Protein AF-A0A948HXB6-F1 (afdb_monomer_lite)

Secondary structure (DSSP, 8-state):
-------SSS--HHHHHHHHHHS-THHHHHHHHGGGHHHHHHHHHHHHHHHHHTTPPP---HHHHHHHHHHHHHHGGG-S-HHHHHHHHHHHHHHHHHH-

Radius of gyration: 12.85 Å; chains: 1; bounding box: 30×30×34 Å

Foldseek 3Di:
DDQDQPDLVPDDVVSLVVSLVVQPCLVVLCVVQPPCSVVVLVVLLVVLVVCVVVVHDDPDDLNSLSSNSNVVSVCLVVDPDNPVNSVSNSVSSVNNVVRD

pLDDT: mean 91.8, std 8.35, range [61.38, 98.12]

Sequence (100 aa):
MIIIVPDITALTLADVAKFTSEYNPTAEFRAKWLDSYFENAMALHADIKDTYLKGLKSHFTPLELLFGINYDYALSPYHTRPEQSLMFYRWILAEIKKLN

Structure (mmCIF, N/CA/C/O backbone):
data_AF-A0A948HXB6-F1
#
_entry.id   AF-A0A948HXB6-F1
#
loop_
_atom_site.group_PDB
_atom_site.id
_atom_site.type_symbol
_atom_site.label_atom_id
_atom_site.label_alt_id
_atom_site.label_comp_id
_atom_site.label_asym_id
_atom_site.label_entity_id
_atom_site.label_seq_id
_atom_site.pdbx_PDB_ins_code
_atom_site.Cartn_x
_atom_site.Cartn_y
_atom_site.Cartn_z
_atom_site.occupancy
_atom_site.B_iso_or_equiv
_atom_site.auth_seq_id
_atom_site.auth_comp_id
_atom_site.auth_asym_id
_atom_site.auth_atom_id
_atom_site.pdbx_PDB_model_num
ATOM 1 N N . MET A 1 1 ? 8.825 -13.846 6.758 1.00 69.06 1 MET A N 1
ATOM 2 C CA . MET A 1 1 ? 8.941 -12.476 7.300 1.00 69.06 1 MET A CA 1
ATOM 3 C C . MET A 1 1 ? 7.732 -12.249 8.183 1.00 69.06 1 MET A C 1
ATOM 5 O O . MET A 1 1 ? 6.635 -12.488 7.704 1.00 69.06 1 MET A O 1
ATOM 9 N N . ILE A 1 2 ? 7.919 -11.890 9.453 1.00 81.62 2 ILE A N 1
ATOM 10 C CA . ILE A 1 2 ? 6.804 -11.520 10.336 1.00 81.62 2 ILE A CA 1
ATOM 11 C C . ILE A 1 2 ? 6.628 -10.010 10.190 1.00 81.62 2 ILE A C 1
ATOM 13 O O . ILE A 1 2 ? 7.595 -9.281 10.394 1.00 81.62 2 ILE A O 1
ATOM 17 N N . ILE A 1 3 ? 5.438 -9.553 9.801 1.00 89.25 3 ILE A N 1
ATOM 18 C CA . ILE A 1 3 ? 5.137 -8.121 9.680 1.00 89.25 3 ILE A CA 1
ATOM 19 C C . ILE A 1 3 ? 4.359 -7.695 10.923 1.00 89.25 3 ILE A C 1
ATOM 21 O O . ILE A 1 3 ? 3.254 -8.183 11.172 1.00 89.25 3 ILE A O 1
ATOM 25 N N . ILE A 1 4 ? 4.922 -6.770 11.698 1.00 90.62 4 ILE A N 1
ATOM 26 C CA . ILE A 1 4 ? 4.258 -6.221 12.881 1.00 90.62 4 ILE A CA 1
ATOM 27 C C . ILE A 1 4 ? 3.414 -5.023 12.449 1.00 90.62 4 ILE A C 1
ATOM 29 O O . ILE A 1 4 ? 3.921 -3.939 12.172 1.00 90.62 4 ILE A O 1
ATOM 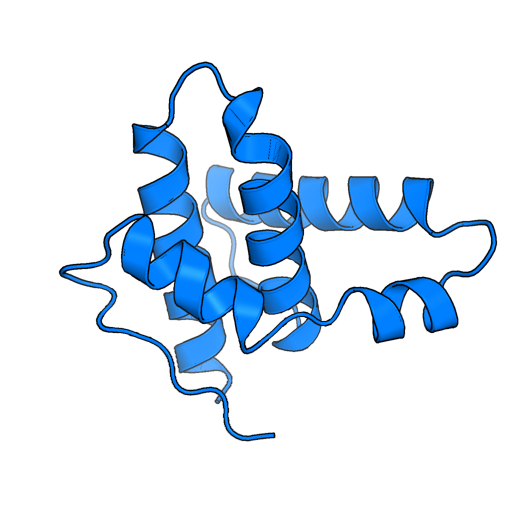33 N N . VAL A 1 5 ? 2.102 -5.234 12.375 1.00 91.94 5 VAL A N 1
ATOM 34 C CA . VAL A 1 5 ? 1.138 -4.198 11.988 1.00 91.94 5 VAL A CA 1
ATOM 35 C C . VAL A 1 5 ? 0.846 -3.286 13.193 1.00 91.94 5 VAL A C 1
ATOM 37 O O . VAL A 1 5 ? 0.525 -3.813 14.263 1.00 91.94 5 VAL A O 1
ATOM 40 N N . PRO A 1 6 ? 0.931 -1.945 13.059 1.00 90.69 6 PRO A N 1
ATOM 41 C CA . PRO A 1 6 ? 0.611 -1.016 14.144 1.00 90.69 6 PRO A CA 1
ATOM 42 C C . PRO A 1 6 ? -0.881 -1.058 14.508 1.00 90.69 6 PRO A C 1
ATOM 44 O O . PRO A 1 6 ? -1.699 -1.645 13.796 1.00 90.69 6 PRO A O 1
ATOM 47 N N . ASP A 1 7 ? -1.260 -0.413 15.615 1.00 90.69 7 ASP A N 1
ATOM 48 C CA . ASP A 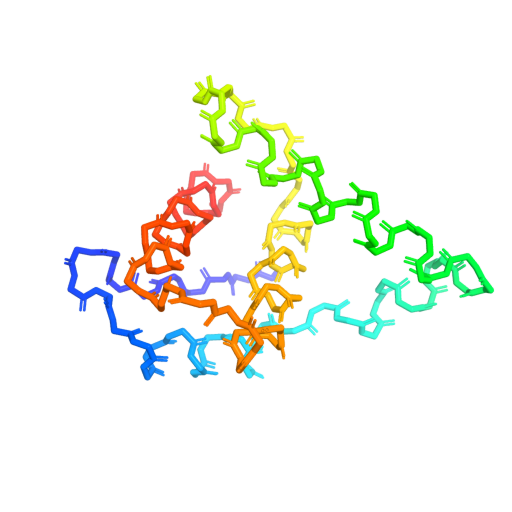1 7 ? -2.672 -0.299 15.983 1.00 90.69 7 ASP A CA 1
ATOM 49 C C . ASP A 1 7 ? -3.443 0.521 14.937 1.00 90.69 7 ASP A C 1
ATOM 51 O O . ASP A 1 7 ? -3.322 1.741 14.820 1.00 90.69 7 ASP A O 1
ATOM 55 N N . ILE A 1 8 ? -4.278 -0.184 14.178 1.00 92.12 8 ILE A N 1
ATOM 56 C CA . ILE A 1 8 ? -5.055 0.368 13.073 1.00 92.12 8 ILE A CA 1
ATOM 57 C C . ILE A 1 8 ? -6.157 1.304 13.585 1.00 92.12 8 ILE A C 1
ATOM 59 O O . ILE A 1 8 ? -6.621 2.140 12.817 1.00 92.12 8 ILE A O 1
ATOM 63 N N . THR A 1 9 ? -6.595 1.207 14.848 1.00 89.94 9 THR A N 1
ATOM 64 C CA . THR A 1 9 ? -7.684 2.035 15.403 1.00 89.94 9 THR A CA 1
ATOM 65 C C . THR A 1 9 ? -7.223 3.445 15.774 1.00 89.94 9 THR A C 1
ATOM 67 O O . THR A 1 9 ? -7.955 4.410 15.540 1.00 89.94 9 THR A O 1
ATOM 70 N N . ALA A 1 10 ? -5.975 3.591 16.214 1.00 90.31 10 ALA A N 1
ATOM 71 C CA . ALA A 1 10 ? -5.352 4.865 16.567 1.00 90.31 10 ALA A CA 1
ATOM 72 C C . ALA A 1 10 ? -4.278 5.321 15.557 1.00 90.31 10 ALA A C 1
ATOM 74 O O . ALA A 1 10 ? -3.510 6.227 15.857 1.00 90.31 10 ALA A O 1
ATOM 75 N N . LEU A 1 11 ? -4.246 4.728 14.354 1.00 93.44 11 LEU A N 1
ATOM 76 C CA . LEU A 1 11 ? -3.205 4.964 13.346 1.00 93.44 11 LEU A CA 1
ATOM 77 C C . LEU A 1 11 ? -2.997 6.450 13.014 1.00 93.44 11 LEU A C 1
ATOM 79 O O . LEU A 1 11 ? -3.923 7.124 12.540 1.00 93.44 11 LEU A O 1
ATOM 83 N N . THR A 1 12 ? -1.757 6.910 13.170 1.00 92.38 12 THR A N 1
ATOM 84 C CA . THR A 1 12 ? -1.290 8.247 12.789 1.00 92.38 12 THR A CA 1
ATOM 85 C C . THR A 1 12 ? -0.390 8.207 11.549 1.00 92.38 12 THR A C 1
ATOM 87 O O . THR A 1 12 ? 0.101 7.154 11.143 1.00 92.38 12 THR A O 1
ATOM 90 N N . LEU A 1 13 ? -0.115 9.370 10.945 1.00 89.81 13 LEU A N 1
ATOM 91 C CA . LEU A 1 13 ? 0.865 9.462 9.853 1.00 89.81 13 LEU A CA 1
ATOM 92 C C . LEU A 1 13 ? 2.292 9.141 10.317 1.00 89.81 13 LEU A C 1
ATOM 94 O O . LEU A 1 13 ? 3.072 8.622 9.526 1.00 89.81 13 LEU A O 1
ATOM 98 N N . ALA A 1 14 ? 2.629 9.402 11.584 1.00 91.25 14 ALA A N 1
ATOM 99 C CA . ALA A 1 14 ? 3.930 9.038 12.141 1.00 91.25 14 ALA A CA 1
ATOM 100 C C . ALA A 1 14 ? 4.098 7.512 12.222 1.00 91.25 14 ALA A C 1
ATOM 102 O O . ALA A 1 14 ? 5.166 6.994 11.893 1.00 91.25 14 ALA A O 1
ATOM 103 N N . ASP A 1 15 ? 3.031 6.787 12.575 1.00 94.25 15 ASP A N 1
ATOM 104 C CA . ASP A 1 15 ? 3.031 5.320 12.560 1.00 94.25 15 ASP A CA 1
ATOM 105 C C . ASP A 1 15 ? 3.227 4.784 11.141 1.00 94.25 15 ASP A C 1
ATOM 107 O O . ASP A 1 15 ? 4.022 3.871 10.930 1.00 94.25 15 ASP A O 1
ATOM 111 N N . VAL A 1 16 ? 2.555 5.384 10.152 1.00 93.88 16 VAL A N 1
ATOM 112 C CA . VAL A 1 16 ? 2.702 5.017 8.733 1.00 93.88 16 VAL A CA 1
ATOM 113 C C . VAL A 1 16 ? 4.109 5.322 8.218 1.00 93.88 16 VAL A C 1
ATOM 115 O O . VAL A 1 16 ? 4.699 4.495 7.525 1.00 93.88 16 VAL A O 1
ATOM 118 N N . ALA A 1 17 ? 4.682 6.468 8.588 1.00 92.94 17 ALA A N 1
ATOM 119 C CA . ALA A 1 17 ? 6.051 6.835 8.233 1.00 92.94 17 ALA A CA 1
ATOM 120 C C . ALA A 1 17 ? 7.058 5.817 8.782 1.00 92.94 17 ALA A C 1
ATOM 122 O O . ALA A 1 17 ? 7.927 5.331 8.059 1.00 92.94 17 ALA A O 1
ATOM 123 N N . LYS A 1 18 ? 6.907 5.443 10.058 1.00 95.19 18 LYS A N 1
ATOM 124 C CA . LYS A 1 18 ? 7.744 4.421 10.685 1.00 95.19 18 LYS A CA 1
ATOM 125 C C . LYS A 1 18 ? 7.562 3.068 9.996 1.00 95.19 18 LYS A C 1
ATOM 127 O O . LYS A 1 18 ? 8.546 2.434 9.627 1.00 95.19 18 LYS A O 1
ATOM 132 N N . PHE A 1 19 ? 6.320 2.651 9.778 1.00 95.44 19 PHE A N 1
ATOM 133 C CA . PHE A 1 19 ? 5.999 1.364 9.167 1.00 95.44 19 PHE A CA 1
ATOM 134 C C . PHE A 1 19 ? 6.562 1.234 7.746 1.00 95.44 19 PHE A C 1
ATOM 136 O O . PHE A 1 19 ? 7.186 0.227 7.424 1.00 95.44 19 PHE A O 1
ATOM 143 N N . THR A 1 20 ? 6.403 2.263 6.909 1.00 94.62 20 THR A N 1
ATOM 144 C CA . THR A 1 20 ? 6.954 2.281 5.543 1.00 94.62 20 THR A CA 1
ATOM 145 C C . THR A 1 20 ? 8.482 2.299 5.541 1.00 94.62 20 THR A C 1
ATOM 147 O O . THR A 1 20 ? 9.093 1.676 4.683 1.00 94.62 20 THR A O 1
ATOM 150 N N . SER A 1 21 ? 9.127 2.919 6.535 1.00 93.56 21 SER A N 1
ATOM 151 C CA . SER A 1 21 ? 10.587 2.833 6.685 1.00 93.56 21 SER A CA 1
ATOM 152 C C . SER A 1 21 ? 11.089 1.431 7.067 1.00 93.56 21 SER A C 1
ATOM 154 O O . SER A 1 21 ? 12.173 1.039 6.644 1.00 93.56 21 SER A O 1
ATOM 156 N N . GLU A 1 22 ? 10.304 0.673 7.840 1.00 95.38 22 GLU A N 1
ATOM 157 C CA . GLU A 1 22 ? 10.668 -0.660 8.342 1.00 95.38 22 GLU A CA 1
ATOM 158 C C . GLU A 1 22 ? 10.374 -1.767 7.316 1.00 95.38 22 GLU A C 1
ATOM 160 O O . GLU A 1 22 ? 11.165 -2.694 7.156 1.00 95.38 22 GLU A O 1
ATOM 165 N N . TYR A 1 23 ? 9.262 -1.647 6.586 1.00 95.06 23 TYR A N 1
ATOM 166 C CA . TYR A 1 23 ? 8.783 -2.646 5.629 1.00 95.06 23 TYR A CA 1
ATOM 167 C C . TYR A 1 23 ? 8.659 -2.045 4.227 1.00 95.06 23 TYR A C 1
ATOM 169 O O . TYR A 1 23 ? 7.555 -1.783 3.746 1.00 95.06 23 TYR A O 1
ATOM 177 N N . ASN A 1 24 ? 9.794 -1.831 3.558 1.00 93.69 24 ASN A N 1
ATOM 178 C CA . ASN A 1 24 ? 9.838 -1.257 2.213 1.00 93.69 24 ASN A CA 1
ATOM 179 C C . ASN A 1 24 ? 10.275 -2.288 1.156 1.00 93.69 24 ASN A C 1
ATOM 181 O O . ASN A 1 24 ? 11.473 -2.537 1.032 1.00 93.69 24 ASN A O 1
ATOM 185 N N . PRO A 1 25 ? 9.349 -2.831 0.339 1.00 94.81 25 PRO A N 1
ATOM 186 C CA . PRO A 1 25 ? 9.678 -3.836 -0.671 1.00 94.81 25 PRO A CA 1
ATOM 187 C C . PRO A 1 25 ? 10.147 -3.231 -2.014 1.00 94.81 25 PRO A C 1
ATOM 189 O O . PRO A 1 25 ? 10.161 -3.902 -3.047 1.00 94.81 25 PRO A O 1
ATOM 192 N N . THR A 1 26 ? 10.456 -1.928 -2.067 1.00 92.44 26 THR A N 1
ATOM 193 C CA . THR A 1 26 ? 10.753 -1.234 -3.334 1.00 92.44 26 THR A CA 1
ATOM 194 C C . THR A 1 26 ? 11.937 -1.854 -4.075 1.00 92.44 26 THR A C 1
ATOM 196 O O . THR A 1 26 ? 11.911 -1.921 -5.305 1.00 92.44 26 THR A O 1
ATOM 199 N N . ALA A 1 27 ? 12.969 -2.308 -3.361 1.00 93.81 27 ALA A N 1
ATOM 200 C CA . ALA A 1 27 ? 14.150 -2.906 -3.979 1.00 93.81 27 ALA A CA 1
ATOM 201 C C . ALA A 1 27 ? 13.810 -4.233 -4.676 1.00 93.81 27 ALA A C 1
ATOM 203 O O . ALA A 1 27 ? 14.232 -4.463 -5.809 1.00 93.81 27 ALA A O 1
ATOM 204 N N . GLU A 1 28 ? 12.986 -5.062 -4.040 1.00 95.19 28 GLU A N 1
ATOM 205 C CA . GLU A 1 28 ? 12.507 -6.339 -4.558 1.00 95.19 28 GLU A CA 1
ATOM 206 C C . GLU A 1 28 ? 11.672 -6.139 -5.823 1.00 95.19 28 GLU A C 1
ATOM 208 O O . GLU A 1 28 ? 11.883 -6.823 -6.825 1.00 95.19 28 GLU A O 1
ATOM 213 N N . PHE A 1 29 ? 10.765 -5.159 -5.819 1.00 96.12 29 PHE A N 1
ATOM 214 C CA . PHE A 1 29 ? 9.955 -4.841 -6.995 1.00 96.12 29 PHE A CA 1
ATOM 215 C C . PHE A 1 29 ? 10.776 -4.219 -8.131 1.00 96.12 29 PHE A C 1
ATOM 217 O O . PHE A 1 29 ? 10.551 -4.558 -9.293 1.00 96.12 29 PHE A O 1
ATOM 224 N N . ARG A 1 30 ? 11.770 -3.372 -7.827 1.00 94.38 30 ARG A N 1
ATOM 225 C CA . ARG A 1 30 ? 12.717 -2.861 -8.838 1.00 94.38 30 ARG A CA 1
ATOM 226 C C . ARG A 1 30 ? 13.517 -3.988 -9.482 1.00 94.38 30 ARG A C 1
ATOM 228 O O . ARG A 1 30 ? 13.625 -4.023 -10.702 1.00 94.38 30 ARG A O 1
ATOM 23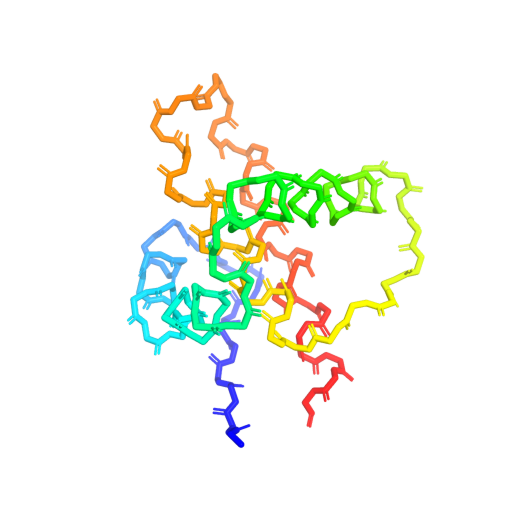5 N N . ALA A 1 31 ? 14.025 -4.926 -8.686 1.00 96.31 31 ALA A N 1
ATOM 236 C CA . ALA A 1 31 ? 14.751 -6.085 -9.197 1.00 96.31 31 ALA A CA 1
ATOM 237 C C . ALA A 1 31 ? 13.851 -7.020 -10.024 1.00 96.31 31 ALA A C 1
ATOM 239 O O . ALA A 1 31 ? 14.296 -7.566 -11.029 1.00 96.31 31 ALA A O 1
ATOM 240 N N . LYS A 1 32 ? 12.582 -7.185 -9.626 1.00 96.19 32 LYS A N 1
ATOM 241 C CA . LYS A 1 32 ? 11.600 -8.025 -10.331 1.00 96.19 32 LYS A CA 1
ATOM 242 C C . LYS A 1 32 ? 11.179 -7.444 -11.681 1.00 96.19 32 LYS A C 1
ATOM 244 O O . LYS A 1 32 ? 11.017 -8.197 -12.636 1.00 96.19 32 LYS A O 1
ATOM 249 N N . TRP A 1 33 ? 10.925 -6.140 -11.744 1.00 96.94 33 TRP A N 1
ATOM 250 C CA . TRP A 1 33 ? 10.313 -5.505 -12.915 1.00 96.94 33 TRP A CA 1
ATOM 251 C C . TRP A 1 33 ? 11.303 -4.826 -13.860 1.00 96.94 33 TRP A C 1
ATOM 253 O O . TRP A 1 33 ? 10.928 -4.570 -15.001 1.00 96.94 33 TRP A O 1
ATOM 263 N N . LEU A 1 34 ? 12.540 -4.575 -13.416 1.00 95.56 34 LEU A N 1
ATOM 264 C CA . LEU A 1 34 ? 13.614 -3.989 -14.224 1.00 95.56 34 LEU A CA 1
ATOM 265 C C . LEU A 1 34 ? 13.127 -2.735 -14.975 1.00 95.56 34 LEU A C 1
ATOM 267 O O . LEU A 1 34 ? 12.618 -1.801 -14.351 1.00 95.56 34 LEU A O 1
ATOM 271 N N . ASP A 1 35 ? 13.237 -2.725 -16.302 1.00 96.44 35 ASP A N 1
ATOM 272 C CA . ASP A 1 35 ? 12.888 -1.587 -17.156 1.00 96.44 35 ASP A CA 1
ATOM 273 C C . ASP A 1 35 ? 11.387 -1.247 -17.121 1.00 96.44 35 ASP A C 1
ATOM 275 O O . ASP A 1 35 ? 11.007 -0.092 -17.301 1.00 96.44 35 ASP A O 1
ATOM 279 N N . SER A 1 36 ? 10.527 -2.218 -16.799 1.00 97.00 36 SER A N 1
ATOM 280 C CA . SER A 1 36 ? 9.076 -2.024 -16.664 1.00 97.00 36 SER A CA 1
ATOM 281 C C . SER A 1 36 ? 8.651 -1.603 -15.252 1.00 97.00 36 SER A C 1
ATOM 283 O O . SER A 1 36 ? 7.460 -1.618 -14.937 1.00 97.00 36 SER A O 1
ATOM 285 N N . TYR A 1 37 ? 9.592 -1.241 -14.369 1.00 95.38 37 TYR A N 1
ATOM 286 C CA . TYR A 1 37 ? 9.284 -0.890 -12.978 1.00 95.38 37 TYR A CA 1
ATOM 287 C C . TYR A 1 37 ? 8.227 0.209 -12.863 1.00 95.38 37 TYR A C 1
ATOM 289 O O . TYR A 1 37 ? 7.295 0.061 -12.081 1.00 95.38 37 TYR A O 1
ATOM 297 N N . PHE A 1 38 ? 8.352 1.294 -13.630 1.00 93.75 38 PHE A N 1
ATOM 298 C CA . PHE A 1 38 ? 7.444 2.437 -13.514 1.00 93.75 38 PHE A CA 1
ATOM 299 C C . PHE A 1 38 ? 6.006 2.082 -13.918 1.00 93.75 38 PHE A C 1
ATOM 301 O O . PHE A 1 38 ? 5.069 2.365 -13.172 1.00 93.75 38 PHE A O 1
ATOM 308 N N . GLU A 1 39 ? 5.840 1.409 -15.058 1.00 97.00 39 GLU A N 1
ATOM 309 C CA . GLU A 1 39 ? 4.532 0.984 -15.566 1.00 97.00 39 GLU A CA 1
ATOM 310 C C . GLU A 1 39 ? 3.860 -0.004 -14.606 1.00 97.00 39 GLU A C 1
ATOM 312 O O . GLU A 1 39 ? 2.701 0.180 -14.234 1.00 97.00 39 GLU A O 1
ATOM 317 N N . ASN A 1 40 ? 4.610 -1.000 -14.125 1.00 97.75 40 ASN A N 1
ATOM 318 C CA . ASN A 1 40 ? 4.093 -1.999 -13.193 1.00 97.75 40 ASN A CA 1
ATOM 319 C C . ASN A 1 40 ? 3.790 -1.410 -11.807 1.00 97.75 40 ASN A C 1
ATOM 321 O O . ASN A 1 40 ? 2.797 -1.789 -11.189 1.00 97.75 40 ASN A O 1
ATOM 325 N N . ALA A 1 41 ? 4.604 -0.465 -11.327 1.00 96.50 41 ALA A N 1
ATOM 326 C CA . ALA A 1 41 ? 4.372 0.248 -10.074 1.00 96.50 41 ALA A CA 1
ATOM 327 C C . ALA A 1 41 ? 3.059 1.034 -10.110 1.00 96.50 41 ALA A C 1
ATOM 329 O O . ALA A 1 41 ? 2.244 0.913 -9.195 1.00 96.50 41 ALA A O 1
ATOM 330 N N . MET A 1 42 ? 2.841 1.803 -11.181 1.00 95.56 42 MET A N 1
ATOM 331 C CA . MET A 1 42 ? 1.601 2.548 -11.377 1.00 95.56 42 MET A CA 1
ATOM 332 C C . MET A 1 42 ? 0.395 1.622 -11.513 1.00 95.56 42 MET A C 1
ATOM 334 O O . MET A 1 42 ? -0.633 1.879 -10.894 1.00 95.56 42 MET A O 1
ATOM 338 N N . ALA A 1 43 ? 0.516 0.551 -12.302 1.00 97.62 43 ALA A N 1
ATOM 339 C CA . ALA A 1 43 ? -0.568 -0.403 -12.502 1.00 97.62 43 ALA A CA 1
ATOM 340 C C . ALA A 1 43 ? -0.960 -1.093 -11.189 1.00 97.62 43 ALA A C 1
ATOM 342 O O . ALA A 1 43 ? -2.143 -1.131 -10.853 1.00 97.62 43 ALA A O 1
ATOM 343 N N . LEU A 1 44 ? 0.023 -1.566 -10.412 1.00 98.00 44 LEU A N 1
ATOM 344 C CA . LEU A 1 44 ? -0.232 -2.203 -9.122 1.00 98.00 44 LEU A CA 1
ATOM 345 C C . LEU A 1 44 ? -0.854 -1.220 -8.125 1.00 98.00 44 LEU A C 1
ATOM 347 O O . LEU A 1 44 ? -1.839 -1.549 -7.471 1.00 98.00 44 LEU A O 1
ATOM 351 N N . HIS A 1 45 ? -0.306 -0.007 -8.005 1.00 96.50 45 HIS A N 1
ATOM 352 C CA . HIS A 1 45 ? -0.867 1.002 -7.104 1.00 96.50 45 HIS A CA 1
ATOM 353 C C . HIS A 1 45 ? -2.304 1.365 -7.491 1.00 96.50 45 HIS A C 1
ATOM 355 O O . HIS A 1 45 ? -3.171 1.383 -6.618 1.00 96.50 45 HIS A O 1
ATOM 361 N N . ALA A 1 46 ? -2.577 1.567 -8.784 1.00 95.75 46 ALA A N 1
ATOM 362 C CA . ALA A 1 46 ? -3.913 1.865 -9.287 1.00 95.75 46 ALA A CA 1
ATOM 363 C C . ALA A 1 46 ? -4.915 0.739 -8.990 1.00 95.75 46 ALA A C 1
ATOM 365 O O . ALA A 1 46 ? -6.018 1.025 -8.527 1.00 95.75 46 ALA A O 1
ATOM 366 N N . ASP A 1 47 ? -4.530 -0.522 -9.192 1.00 98.12 47 ASP A N 1
ATOM 367 C CA . ASP A 1 47 ? -5.383 -1.685 -8.921 1.00 98.12 47 ASP A CA 1
ATOM 368 C C . ASP A 1 47 ? -5.693 -1.843 -7.421 1.00 98.12 47 ASP A C 1
ATOM 370 O O . ASP A 1 47 ? -6.849 -2.013 -7.017 1.00 98.12 47 ASP A O 1
ATOM 374 N N . ILE A 1 48 ? -4.686 -1.667 -6.557 1.00 97.75 48 ILE A N 1
ATOM 375 C CA . ILE A 1 48 ? -4.882 -1.653 -5.098 1.00 97.75 48 ILE A CA 1
ATOM 376 C C . ILE A 1 48 ? -5.857 -0.536 -4.705 1.00 97.75 48 ILE A C 1
ATOM 378 O O . ILE A 1 48 ? -6.778 -0.753 -3.907 1.00 97.75 48 ILE A O 1
ATOM 382 N N . LYS A 1 49 ? -5.681 0.664 -5.272 1.00 95.12 49 LYS A N 1
ATOM 383 C CA . LYS A 1 49 ? -6.536 1.814 -4.970 1.00 95.12 49 LYS A CA 1
ATOM 384 C C . LYS A 1 49 ? -7.972 1.593 -5.438 1.00 95.12 49 LYS A C 1
ATOM 386 O O . LYS A 1 49 ? -8.902 1.917 -4.699 1.00 95.12 49 LYS A O 1
ATOM 391 N N . ASP A 1 50 ? -8.155 1.053 -6.636 1.00 96.81 50 ASP A N 1
ATOM 392 C CA . ASP A 1 50 ? -9.464 0.761 -7.217 1.00 96.81 50 ASP A CA 1
ATOM 393 C C . ASP A 1 50 ? -10.195 -0.335 -6.428 1.00 96.81 50 ASP A C 1
ATOM 395 O O . ASP A 1 50 ? -11.363 -0.165 -6.076 1.00 96.81 50 ASP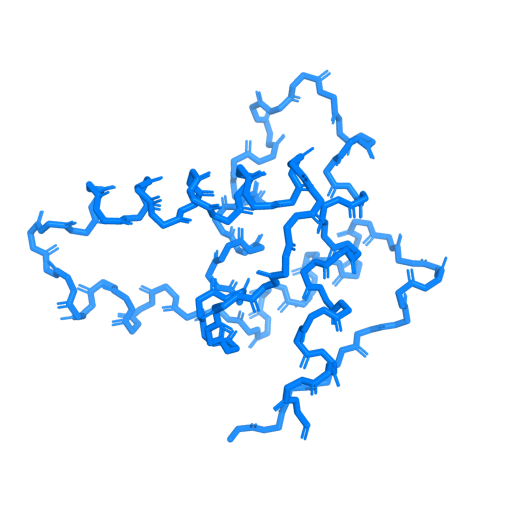 A O 1
ATOM 399 N N . THR A 1 51 ? -9.482 -1.395 -6.033 1.00 97.88 51 THR A N 1
ATOM 400 C CA . THR A 1 51 ? -9.995 -2.454 -5.149 1.00 97.88 51 THR A CA 1
ATOM 401 C C . THR A 1 51 ? -10.520 -1.872 -3.835 1.00 97.88 51 THR A C 1
ATOM 403 O O . THR A 1 51 ? -11.647 -2.178 -3.434 1.00 97.88 51 THR A O 1
ATOM 406 N N . TYR A 1 52 ? -9.749 -0.986 -3.191 1.00 96.44 52 TYR A N 1
ATOM 407 C CA . TYR A 1 52 ? -10.182 -0.278 -1.983 1.00 96.44 52 TYR A CA 1
ATOM 408 C C . TYR A 1 52 ? -11.425 0.586 -2.232 1.00 96.44 52 TYR A C 1
ATOM 410 O O . TYR A 1 52 ? -12.408 0.484 -1.498 1.00 96.44 52 TYR A O 1
ATOM 418 N N . LEU A 1 53 ? -11.401 1.430 -3.269 1.00 94.75 53 LEU A N 1
ATOM 419 C CA . LEU A 1 53 ? -12.482 2.376 -3.561 1.00 94.75 53 LEU A CA 1
ATOM 420 C C . LEU A 1 53 ? -13.800 1.679 -3.916 1.00 94.75 53 LEU A C 1
ATOM 422 O O . LEU A 1 53 ? -14.868 2.183 -3.572 1.00 94.75 53 LEU A O 1
ATOM 426 N N . LYS A 1 54 ? -13.732 0.520 -4.573 1.00 96.94 54 LYS A N 1
ATOM 427 C CA . LYS A 1 54 ? -14.898 -0.299 -4.928 1.00 96.94 54 LYS A CA 1
ATOM 428 C C . LYS A 1 54 ? -15.343 -1.242 -3.805 1.00 96.94 54 LYS A C 1
ATOM 430 O O . LYS A 1 54 ? -16.346 -1.932 -3.971 1.00 96.94 54 LYS A O 1
ATOM 435 N N . GLY A 1 55 ? -14.623 -1.291 -2.681 1.00 95.25 55 GLY A N 1
ATOM 436 C CA . GLY A 1 55 ? -14.929 -2.192 -1.566 1.00 95.25 55 GLY A CA 1
ATOM 437 C C . GLY A 1 55 ? -14.819 -3.673 -1.939 1.00 95.25 55 GLY A C 1
ATOM 438 O O . GLY A 1 55 ? -15.558 -4.502 -1.407 1.00 95.25 55 GLY A O 1
ATOM 439 N N . LEU A 1 56 ? -13.938 -4.008 -2.884 1.00 95.38 56 LEU A N 1
ATOM 440 C CA . LEU A 1 56 ? -13.748 -5.376 -3.353 1.00 95.38 56 LEU A CA 1
ATOM 441 C C . LEU A 1 56 ? -12.912 -6.189 -2.359 1.00 95.38 56 LEU A C 1
ATOM 443 O O . LEU A 1 56 ? -12.159 -5.656 -1.541 1.00 95.38 56 LEU A O 1
ATOM 447 N N . LYS A 1 57 ? -13.031 -7.517 -2.444 1.00 93.06 57 LYS A N 1
ATOM 448 C CA . LYS A 1 57 ? -12.181 -8.422 -1.670 1.00 93.06 57 LYS A CA 1
ATOM 449 C C . LYS A 1 57 ? -10.733 -8.291 -2.153 1.00 93.06 57 LYS A C 1
ATOM 451 O O . LYS A 1 57 ? -10.475 -8.420 -3.348 1.00 93.06 57 LYS A O 1
ATOM 456 N N . SER A 1 58 ? -9.804 -8.091 -1.217 1.00 95.81 58 SER A N 1
ATOM 457 C CA . SER A 1 58 ? -8.374 -8.073 -1.524 1.00 95.81 58 SER A CA 1
ATOM 458 C C . SER A 1 58 ? -7.925 -9.416 -2.103 1.00 95.81 58 SER A C 1
ATOM 460 O O . SER A 1 58 ? -8.275 -10.479 -1.582 1.00 95.81 58 SER A O 1
ATOM 462 N N . HIS A 1 59 ? -7.146 -9.348 -3.178 1.00 96.12 59 HIS A N 1
ATOM 463 C CA . HIS A 1 59 ? -6.502 -10.488 -3.830 1.00 96.12 59 HIS A CA 1
ATOM 464 C C . HIS A 1 59 ? -4.969 -10.345 -3.859 1.00 96.12 59 HIS A C 1
ATOM 466 O O . HIS A 1 59 ? -4.283 -11.166 -4.463 1.00 96.12 59 HIS A O 1
ATOM 472 N N . PHE A 1 60 ? -4.444 -9.311 -3.198 1.00 97.62 60 PHE A N 1
ATOM 473 C CA . PHE A 1 60 ? -3.029 -8.965 -3.185 1.00 97.62 60 PHE A CA 1
ATOM 474 C C . PHE A 1 60 ? -2.254 -9.774 -2.148 1.00 97.62 60 PHE A C 1
ATOM 476 O O . PHE A 1 60 ? -2.757 -10.118 -1.076 1.00 97.62 60 PHE A O 1
ATOM 483 N N . THR A 1 61 ? -0.987 -10.025 -2.447 1.00 96.50 61 THR A N 1
ATOM 484 C CA . THR A 1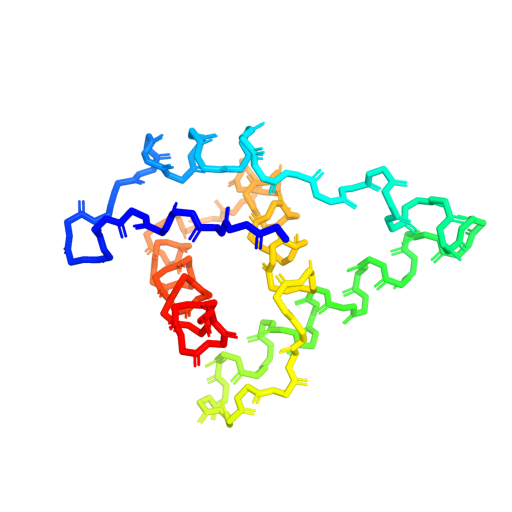 61 ? -0.030 -10.592 -1.495 1.00 96.50 61 THR A CA 1
ATOM 485 C C . THR A 1 61 ? 0.386 -9.558 -0.437 1.00 96.50 61 THR A C 1
ATOM 487 O O . THR A 1 61 ? 0.293 -8.350 -0.676 1.00 96.50 61 THR A O 1
ATOM 490 N N . PRO A 1 62 ? 0.936 -9.986 0.719 1.00 95.50 62 PRO A N 1
ATOM 491 C CA . PRO A 1 62 ? 1.474 -9.051 1.708 1.00 95.50 62 PRO A CA 1
ATOM 492 C C . PRO A 1 62 ? 2.534 -8.100 1.136 1.00 95.50 62 PRO A C 1
ATOM 494 O O . PRO A 1 62 ? 2.551 -6.928 1.494 1.00 95.50 62 PRO A O 1
ATOM 497 N N . LEU A 1 63 ? 3.389 -8.569 0.218 1.00 95.69 63 LEU A N 1
ATOM 498 C CA . LEU A 1 63 ? 4.411 -7.728 -0.418 1.00 95.69 63 LEU A CA 1
ATOM 499 C C . LEU A 1 63 ? 3.803 -6.659 -1.332 1.00 95.69 63 LEU A C 1
ATOM 501 O O . LEU A 1 63 ? 4.275 -5.527 -1.332 1.00 95.69 63 LEU A O 1
ATOM 505 N N . GLU A 1 64 ? 2.755 -6.989 -2.084 1.00 97.44 64 GLU A N 1
ATOM 506 C CA . GLU A 1 64 ? 2.043 -6.025 -2.933 1.00 97.44 64 GLU A CA 1
ATOM 507 C C . GLU A 1 64 ? 1.302 -4.978 -2.096 1.00 97.44 64 GLU A C 1
ATOM 509 O O . GLU A 1 64 ? 1.331 -3.792 -2.415 1.00 97.44 64 GLU A O 1
ATOM 514 N N . LEU A 1 65 ? 0.715 -5.386 -0.970 1.00 97.62 65 LEU A N 1
ATOM 515 C CA . LEU A 1 65 ? 0.094 -4.469 -0.013 1.00 97.62 65 LEU A CA 1
ATOM 516 C C . LEU A 1 65 ? 1.126 -3.542 0.650 1.00 97.62 65 LEU A C 1
ATOM 518 O O . LEU A 1 65 ? 0.901 -2.334 0.736 1.00 97.62 65 LEU A O 1
ATOM 522 N N . LEU A 1 66 ? 2.280 -4.083 1.061 1.00 97.25 66 LEU A N 1
ATOM 523 C CA . LEU A 1 66 ? 3.411 -3.291 1.552 1.00 97.25 66 LEU A CA 1
ATOM 524 C C . LEU A 1 66 ? 3.907 -2.306 0.489 1.00 97.25 66 LEU A C 1
ATOM 526 O O . LEU A 1 66 ? 4.195 -1.152 0.804 1.00 97.25 66 LEU A O 1
ATOM 530 N N . PHE A 1 67 ? 3.976 -2.730 -0.772 1.00 97.19 67 PHE A N 1
ATOM 531 C CA . PHE A 1 67 ? 4.319 -1.842 -1.875 1.00 97.19 67 PHE A CA 1
ATOM 532 C C . PHE A 1 67 ? 3.296 -0.710 -2.009 1.00 97.19 67 PHE A C 1
ATOM 534 O O . PHE A 1 67 ? 3.687 0.453 -2.055 1.00 97.19 67 PHE A O 1
ATOM 541 N N . GLY A 1 68 ? 1.999 -1.032 -1.995 1.00 96.12 68 GLY A N 1
ATOM 542 C CA . GLY A 1 68 ? 0.916 -0.059 -2.126 1.00 96.12 68 GLY A CA 1
ATOM 543 C C . GLY A 1 68 ? 0.985 1.065 -1.091 1.00 96.12 68 GLY A C 1
ATOM 544 O O . GLY A 1 68 ? 0.912 2.233 -1.466 1.00 96.12 68 GLY A O 1
ATOM 545 N N . ILE A 1 69 ? 1.191 0.739 0.192 1.00 95.75 69 ILE A N 1
ATOM 546 C CA . ILE A 1 69 ? 1.311 1.760 1.248 1.00 95.75 69 ILE A CA 1
ATOM 547 C C . ILE A 1 69 ? 2.603 2.578 1.130 1.00 95.75 69 ILE A C 1
ATOM 549 O O . ILE A 1 69 ? 2.563 3.786 1.337 1.00 95.75 69 ILE A O 1
ATOM 553 N N . ASN A 1 70 ? 3.731 1.964 0.755 1.00 95.69 70 ASN A N 1
ATOM 554 C CA . ASN A 1 70 ? 4.991 2.686 0.542 1.00 95.69 70 ASN A CA 1
ATOM 555 C C . ASN A 1 70 ? 4.893 3.666 -0.630 1.00 95.69 70 ASN A C 1
ATOM 557 O O . ASN A 1 70 ? 5.321 4.815 -0.520 1.00 95.69 70 ASN A O 1
ATOM 561 N N . TYR A 1 71 ? 4.324 3.208 -1.744 1.00 94.56 71 TYR A N 1
ATOM 562 C CA . TYR A 1 71 ? 4.188 3.999 -2.959 1.00 94.56 71 TYR A CA 1
ATOM 563 C C . TYR A 1 71 ? 3.224 5.172 -2.749 1.00 94.56 71 TYR A C 1
ATOM 565 O O . TYR A 1 71 ? 3.578 6.314 -3.027 1.00 94.56 71 TYR A O 1
ATOM 573 N N . ASP A 1 72 ? 2.047 4.916 -2.172 1.00 93.94 72 ASP A N 1
ATOM 574 C CA . ASP A 1 72 ? 1.059 5.960 -1.874 1.00 93.94 72 ASP A CA 1
ATOM 575 C C . ASP A 1 72 ? 1.591 6.982 -0.857 1.00 93.94 72 ASP A C 1
ATOM 577 O O . ASP A 1 72 ? 1.456 8.190 -1.054 1.00 93.94 72 ASP A O 1
ATOM 581 N N . TYR A 1 73 ? 2.293 6.519 0.185 1.00 92.62 73 TYR A N 1
ATOM 582 C CA . TYR A 1 73 ? 2.917 7.402 1.169 1.00 92.62 73 TYR A CA 1
ATOM 583 C C . TYR A 1 73 ? 3.996 8.300 0.549 1.00 92.62 73 TYR A C 1
ATOM 585 O O . TYR A 1 73 ? 4.045 9.493 0.858 1.00 92.62 73 TYR A O 1
ATOM 593 N N . ALA A 1 74 ? 4.815 7.779 -0.369 1.00 90.75 74 ALA A N 1
ATOM 594 C CA . ALA A 1 74 ? 5.808 8.574 -1.092 1.00 90.75 74 ALA A CA 1
ATOM 595 C C . ALA A 1 74 ? 5.169 9.652 -1.991 1.00 90.75 74 ALA A C 1
ATOM 597 O O . ALA A 1 74 ? 5.753 10.720 -2.179 1.00 90.75 74 ALA A O 1
ATOM 598 N N . LEU A 1 75 ? 3.962 9.399 -2.507 1.00 87.06 75 LEU A N 1
ATOM 599 C CA . LEU A 1 75 ? 3.180 10.362 -3.287 1.00 87.06 75 LEU A CA 1
ATOM 600 C C . LEU A 1 75 ? 2.363 11.334 -2.425 1.00 87.06 75 LEU A C 1
ATOM 602 O O . LEU A 1 75 ? 1.884 12.347 -2.938 1.00 87.06 75 LEU A O 1
ATOM 606 N N . SER A 1 76 ? 2.246 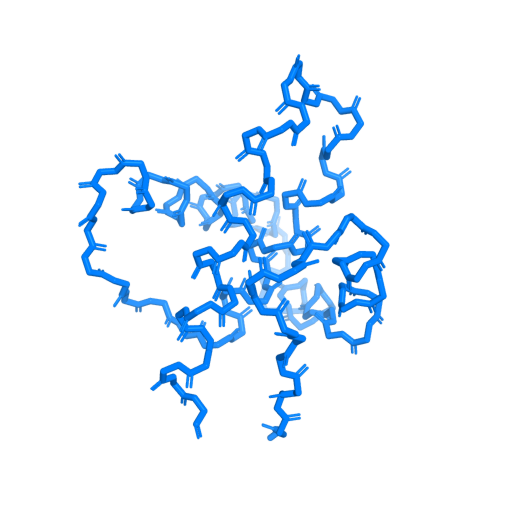11.085 -1.117 1.00 83.19 76 SER A N 1
ATOM 607 C CA . SER A 1 76 ? 1.399 11.870 -0.214 1.00 83.19 76 SER A CA 1
ATOM 608 C C . SER A 1 76 ? 1.637 13.389 -0.202 1.00 83.19 76 SER A C 1
ATOM 610 O O . SER A 1 76 ? 0.642 14.106 -0.066 1.00 83.19 76 SER A O 1
ATOM 612 N N . PRO A 1 77 ? 2.857 13.937 -0.424 1.00 79.56 77 PRO A N 1
ATOM 613 C CA . PRO A 1 77 ? 3.047 15.388 -0.547 1.00 79.56 77 PRO A CA 1
ATOM 614 C C . PRO A 1 77 ? 2.288 16.020 -1.723 1.00 79.56 77 PRO A C 1
ATOM 616 O O . PRO A 1 77 ? 2.050 17.225 -1.727 1.00 79.56 77 PRO A O 1
ATOM 619 N N . TYR A 1 78 ? 1.903 15.217 -2.716 1.00 76.25 78 TYR A N 1
ATOM 620 C CA . TYR A 1 78 ? 1.144 15.643 -3.890 1.00 76.25 78 TYR A CA 1
ATOM 621 C C . TYR A 1 78 ? -0.363 15.378 -3.749 1.00 76.25 78 TYR A C 1
ATOM 623 O O . TYR A 1 78 ? -1.142 15.752 -4.628 1.00 76.25 78 TYR A O 1
ATOM 631 N N . HIS A 1 79 ? -0.809 14.751 -2.654 1.00 71.50 79 HIS A N 1
ATOM 632 C CA . HIS A 1 79 ? -2.227 14.521 -2.399 1.00 71.50 79 HIS A CA 1
ATOM 633 C C . HIS A 1 79 ? -2.902 15.801 -1.899 1.00 71.50 79 HIS A C 1
ATOM 635 O O . HIS A 1 79 ? -2.490 16.417 -0.922 1.00 71.50 79 HIS A O 1
ATOM 641 N N . THR A 1 80 ? -4.027 16.166 -2.514 1.00 61.38 80 THR A N 1
ATOM 642 C CA . THR A 1 80 ? -4.826 17.336 -2.105 1.00 61.38 80 THR A CA 1
ATOM 643 C C . THR A 1 80 ? -5.655 17.092 -0.838 1.00 61.38 80 THR A C 1
ATOM 645 O O . THR A 1 80 ? -6.269 18.024 -0.321 1.00 61.38 80 THR A O 1
ATOM 648 N N . ARG A 1 81 ? -5.715 15.842 -0.343 1.00 66.56 81 ARG A N 1
ATOM 649 C CA . ARG A 1 81 ? -6.561 15.412 0.789 1.00 66.56 81 ARG A CA 1
ATOM 650 C C . ARG A 1 81 ? -5.851 14.373 1.676 1.00 66.56 81 ARG A C 1
ATOM 652 O O . ARG A 1 81 ? -6.108 13.175 1.539 1.00 66.56 81 ARG A O 1
ATOM 659 N N . PRO A 1 82 ? -4.992 14.802 2.616 1.00 62.06 82 PRO A N 1
ATOM 660 C CA . PRO A 1 82 ? -4.195 13.907 3.465 1.00 62.06 82 PRO A CA 1
ATOM 661 C C . PRO A 1 82 ? -5.041 12.924 4.289 1.00 62.06 82 PRO A C 1
ATOM 663 O O . PRO A 1 82 ? -4.678 11.764 4.464 1.00 62.06 82 PRO A O 1
ATOM 666 N N . GLU A 1 83 ? -6.217 13.367 4.726 1.00 62.50 83 GLU A N 1
ATOM 667 C CA . GLU A 1 83 ? -7.140 12.636 5.607 1.00 62.50 83 GLU A CA 1
ATOM 668 C C . GLU A 1 83 ? -7.716 11.377 4.940 1.00 62.50 83 GLU A C 1
ATOM 670 O O . GLU A 1 83 ? -7.921 10.351 5.588 1.00 62.50 83 GLU A O 1
ATOM 675 N N . GLN A 1 84 ? -7.891 11.414 3.613 1.00 70.06 84 GLN A N 1
ATOM 676 C CA . GLN A 1 84 ? -8.330 10.253 2.832 1.00 70.06 84 GLN A CA 1
ATOM 677 C C . GLN A 1 84 ? -7.240 9.175 2.727 1.00 70.06 84 GLN A C 1
ATOM 679 O O . GLN A 1 84 ? -7.559 8.002 2.518 1.00 70.06 84 GLN A O 1
ATOM 684 N N . SER A 1 85 ? -5.972 9.553 2.915 1.00 83.19 85 SER A N 1
ATOM 685 C CA . SER A 1 85 ? -4.838 8.626 2.852 1.00 83.19 85 SER A CA 1
ATOM 686 C C . SER A 1 85 ? -4.807 7.719 4.086 1.00 83.19 85 SER A C 1
ATOM 688 O O . SER A 1 85 ? -4.599 6.518 3.959 1.00 83.19 85 SER A O 1
ATOM 690 N N . LEU A 1 86 ? -5.140 8.237 5.279 1.00 90.50 86 LEU A N 1
ATOM 691 C CA . LEU A 1 86 ? -5.174 7.423 6.504 1.00 90.50 86 LEU A CA 1
ATOM 692 C C . LEU A 1 86 ? -6.208 6.292 6.446 1.00 90.50 86 LEU A C 1
ATOM 694 O O . LEU A 1 86 ? -5.927 5.198 6.930 1.00 90.50 86 LEU A O 1
ATOM 698 N N . MET A 1 87 ? -7.383 6.513 5.849 1.00 92.31 87 MET A N 1
ATOM 699 C CA . MET A 1 87 ? -8.376 5.440 5.683 1.00 92.31 87 MET A CA 1
ATOM 700 C C . MET A 1 87 ? -7.869 4.336 4.749 1.00 92.31 87 MET A C 1
ATOM 702 O O . MET A 1 87 ? -8.044 3.153 5.039 1.00 92.31 87 MET A O 1
ATOM 706 N N . PHE A 1 88 ? -7.193 4.721 3.665 1.00 94.00 88 PHE A N 1
ATOM 707 C CA . PHE A 1 88 ? -6.575 3.777 2.741 1.00 94.00 88 PHE A CA 1
ATOM 708 C C . PHE A 1 88 ? -5.457 2.971 3.416 1.00 94.00 88 PHE A C 1
ATOM 710 O O . PHE A 1 88 ? -5.446 1.745 3.332 1.00 94.00 88 PHE A O 1
ATOM 717 N N . TYR A 1 89 ? -4.581 3.630 4.179 1.00 95.31 89 TYR A N 1
ATOM 718 C CA . TYR A 1 89 ? -3.524 2.957 4.939 1.00 95.31 89 TYR A CA 1
ATOM 719 C C . TYR A 1 89 ? -4.092 1.985 5.973 1.00 95.31 89 TYR A C 1
ATOM 721 O O . TYR A 1 89 ? -3.609 0.861 6.090 1.00 95.31 89 TYR A O 1
ATOM 729 N N . ARG A 1 90 ? -5.161 2.369 6.683 1.00 95.88 90 ARG A N 1
ATOM 730 C CA . ARG A 1 90 ? -5.853 1.473 7.623 1.00 95.88 90 ARG A CA 1
ATOM 731 C C . ARG A 1 90 ? -6.386 0.228 6.930 1.00 95.88 90 ARG A C 1
ATOM 733 O O . ARG A 1 90 ? -6.242 -0.865 7.472 1.00 95.88 90 ARG A O 1
ATOM 740 N N . TRP A 1 91 ? -6.972 0.385 5.745 1.00 96.62 91 TRP A N 1
ATOM 741 C CA . TRP A 1 91 ? -7.441 -0.747 4.954 1.00 96.62 91 TRP A CA 1
ATOM 742 C C . TRP A 1 91 ? -6.285 -1.670 4.551 1.00 96.62 91 TRP A C 1
ATOM 744 O O . TRP A 1 91 ? -6.356 -2.860 4.844 1.00 96.62 91 TRP A O 1
ATOM 754 N N . ILE A 1 92 ? -5.187 -1.135 4.001 1.00 97.12 92 ILE A N 1
ATOM 755 C CA . ILE A 1 92 ? -4.008 -1.941 3.636 1.00 97.12 92 ILE A CA 1
ATOM 756 C C . ILE A 1 92 ? -3.486 -2.732 4.840 1.00 97.12 92 ILE A C 1
ATOM 758 O O . ILE A 1 92 ? -3.290 -3.943 4.756 1.00 97.12 92 ILE A O 1
ATOM 762 N N . LEU A 1 93 ? -3.278 -2.064 5.975 1.00 96.75 93 LEU A N 1
ATOM 763 C CA . LEU A 1 93 ? -2.763 -2.695 7.190 1.00 96.75 93 LEU A CA 1
ATOM 764 C C . LEU A 1 93 ? -3.708 -3.782 7.719 1.00 96.75 93 LEU A C 1
ATOM 766 O O . LEU A 1 93 ? -3.251 -4.813 8.215 1.00 96.75 93 LEU A O 1
ATOM 770 N N . ALA A 1 94 ? -5.022 -3.585 7.584 1.00 96.38 94 ALA A N 1
ATOM 771 C CA . ALA A 1 94 ? -6.011 -4.589 7.952 1.00 96.38 94 ALA A CA 1
ATOM 772 C C . ALA A 1 94 ? -5.947 -5.809 7.025 1.00 96.38 94 ALA A C 1
ATOM 774 O O . ALA A 1 94 ? -6.042 -6.932 7.514 1.00 96.38 94 ALA A O 1
ATOM 775 N N . GLU A 1 95 ? -5.754 -5.612 5.719 1.00 97.00 95 GLU A N 1
ATOM 776 C CA . GLU A 1 95 ? -5.554 -6.713 4.771 1.00 97.00 95 GLU A CA 1
ATOM 777 C C . GLU A 1 95 ? -4.257 -7.481 5.060 1.00 97.00 95 GLU A C 1
ATOM 779 O O . GLU A 1 95 ? -4.285 -8.706 5.133 1.00 97.00 95 GLU A O 1
ATOM 784 N N . ILE A 1 96 ? -3.148 -6.790 5.349 1.00 95.50 96 ILE A N 1
ATOM 785 C CA . ILE A 1 96 ? -1.887 -7.438 5.751 1.00 95.50 96 ILE A CA 1
ATOM 786 C C . ILE A 1 96 ? -2.092 -8.280 7.017 1.00 95.50 96 ILE A C 1
ATOM 788 O O . ILE A 1 96 ? -1.670 -9.432 7.069 1.00 95.50 96 ILE A O 1
ATOM 792 N N . LYS A 1 97 ? -2.789 -7.742 8.026 1.00 93.94 97 LYS A N 1
ATOM 793 C CA . LYS A 1 97 ? -3.064 -8.454 9.282 1.00 93.94 97 LYS A CA 1
ATOM 794 C C . LYS A 1 97 ? -3.898 -9.728 9.091 1.00 93.94 97 LYS A C 1
ATOM 796 O O . LYS A 1 97 ? -3.775 -10.631 9.906 1.00 93.94 97 LYS A O 1
ATOM 801 N N . LYS A 1 98 ? -4.744 -9.809 8.056 1.00 93.62 98 LYS A N 1
ATOM 802 C CA . LYS A 1 98 ? -5.528 -11.020 7.733 1.00 93.62 98 LYS A CA 1
ATOM 803 C C . LYS A 1 98 ? -4.692 -12.117 7.067 1.00 93.62 98 LYS A C 1
ATOM 805 O O . LYS A 1 98 ? -5.117 -13.268 7.067 1.00 93.62 98 LYS A O 1
ATOM 810 N N . LEU A 1 99 ? -3.586 -11.736 6.427 1.00 89.00 99 LEU A N 1
ATOM 811 C CA . LEU A 1 99 ? -2.739 -12.616 5.617 1.00 89.00 99 LEU A CA 1
ATOM 812 C C . LEU A 1 99 ? -1.485 -13.101 6.362 1.00 89.00 99 LEU A C 1
ATOM 814 O O . LEU A 1 99 ? -0.839 -14.036 5.888 1.00 89.00 99 LEU A O 1
ATOM 818 N N . ASN A 1 100 ? -1.142 -12.456 7.480 1.00 72.81 100 ASN A N 1
ATOM 819 C CA . ASN A 1 100 ? -0.127 -12.911 8.436 1.00 72.81 100 ASN A CA 1
ATOM 820 C C . ASN A 1 100 ? -0.688 -13.958 9.395 1.00 72.81 100 ASN A C 1
ATOM 822 O O . ASN A 1 100 ? 0.098 -14.857 9.764 1.00 72.81 100 ASN A O 1
#